Protein AF-A0A359G2D1-F1 (afdb_monomer)

Solvent-accessible surface area (backbone atoms only — not comparable to full-atom values): 4284 Å² total; per-residue (Å²): 117,58,85,44,53,55,68,56,54,52,48,50,48,38,39,76,73,36,41,33,72,46,75,68,76,52,74,65,56,53,55,52,53,51,52,36,50,77,70,70,50,39,54,55,87,86,81,90,88,66,45,88,66,18,60,51,64,52,62,84,48,60,84,83,58,68,86,40,71,73

Sequence (70 aa):
DWNWGIEKKISTIATEIYGASAIDYTAQAKADLQKIEDLNLAKLPVCIAKTQKSLSDNPLLLGRPENFVV

Foldseek 3Di:
DLPDFQLVLVVCCLCVPLQEPEEDDDPVRVVVSVVCVVVVNRSDHDDDDADPCGSDNDNPDHDRDHHHYD

Radius of gyration: 12.98 Å; Cα contacts (8 Å, |Δi|>4): 82; chains: 1; bounding box: 29×18×35 Å

Secondary structure (DSSP, 8-state):
-TTS-HHHHHHHIIIIII--SB----HHHHHHHHHHHHTT-TTSPP-----SSSSSS-TT--SS--S-B-

Nearest PDB structures (foldseek):
  1eg7-assembly1_A  TM=9.976E-01  e=7.484E-06  Neomoorella thermoacetica
  4ioj-assembly1_A  TM=9.999E-01  e=1.206E-05  Moorella thermoacetica ATCC 39073
  7c11-assembly2_M  TM=9.873E-01  e=2.385E-05  Methylorubrum extorquens CM4
  7c11-assembly1_B  TM=9.830E-01  e=6.196E-05  Methylorubrum extorquens CM4
  7c11-assembly2_P  TM=9.804E-01  e=6.196E-05  Methylorubrum extorquens CM4

Structure (mmCIF, N/CA/C/O backbone):
data_AF-A0A359G2D1-F1
#
_entry.id   AF-A0A359G2D1-F1
#
loop_
_atom_site.group_PDB
_atom_site.id
_atom_site.type_symbol
_atom_site.label_atom_id
_atom_site.label_alt_id
_atom_site.label_comp_id
_atom_site.label_asym_id
_atom_site.label_entity_id
_atom_site.label_seq_id
_atom_site.pdbx_PDB_ins_code
_atom_site.Cartn_x
_atom_site.Cartn_y
_atom_site.Cartn_z
_atom_site.occupancy
_atom_site.B_iso_or_equiv
_atom_site.auth_seq_id
_atom_site.a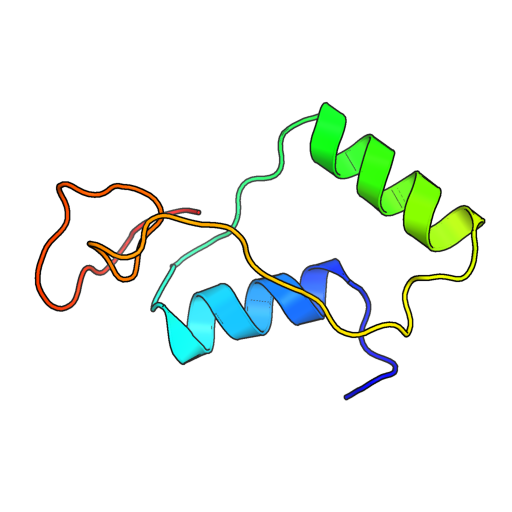uth_comp_id
_atom_site.auth_asym_id
_atom_site.auth_atom_id
_atom_site.pdbx_PDB_model_num
ATOM 1 N N . ASP A 1 1 ? -14.408 -4.782 -1.114 1.00 89.75 1 ASP A N 1
ATOM 2 C CA . ASP A 1 1 ? -15.526 -4.532 -0.175 1.00 89.75 1 ASP A CA 1
ATOM 3 C C . ASP A 1 1 ? -15.103 -3.456 0.825 1.00 89.75 1 ASP A C 1
ATOM 5 O O . ASP A 1 1 ? -13.930 -3.421 1.191 1.00 89.75 1 ASP A O 1
ATOM 9 N N . TRP A 1 2 ? -16.014 -2.580 1.255 1.00 91.12 2 TRP A N 1
ATOM 10 C CA . TRP A 1 2 ? -15.736 -1.533 2.250 1.00 91.12 2 TRP A CA 1
ATOM 11 C C . TRP A 1 2 ? -15.392 -2.090 3.635 1.00 91.12 2 TRP A C 1
ATOM 13 O O . TRP A 1 2 ? -14.622 -1.468 4.367 1.00 91.12 2 TRP A O 1
ATOM 23 N N . ASN A 1 3 ? -15.902 -3.279 3.959 1.00 91.44 3 ASN A N 1
ATOM 24 C CA . ASN A 1 3 ? -15.696 -3.967 5.232 1.00 91.44 3 ASN A CA 1
ATOM 25 C C . ASN A 1 3 ? -14.396 -4.781 5.291 1.00 91.44 3 ASN A C 1
ATOM 27 O O . ASN A 1 3 ? -14.132 -5.434 6.296 1.00 91.44 3 ASN A O 1
ATOM 31 N N . TRP A 1 4 ? -13.588 -4.792 4.228 1.00 95.00 4 TRP A N 1
ATOM 32 C CA . TRP A 1 4 ? -12.261 -5.398 4.310 1.00 95.00 4 TRP A CA 1
ATOM 33 C C . TRP A 1 4 ? -11.358 -4.606 5.255 1.00 95.00 4 TRP A C 1
ATOM 35 O O . TRP A 1 4 ? -11.377 -3.374 5.239 1.00 95.00 4 TRP A O 1
ATOM 45 N N . GLY A 1 5 ? -10.528 -5.325 6.014 1.00 94.12 5 GLY A N 1
ATOM 46 C CA . GLY A 1 5 ? -9.423 -4.719 6.754 1.00 94.12 5 GLY A CA 1
ATOM 47 C C . GLY A 1 5 ? -8.467 -3.990 5.809 1.00 94.12 5 GLY A C 1
ATOM 48 O O . GLY A 1 5 ? -8.364 -4.330 4.622 1.00 94.12 5 GLY A O 1
ATOM 49 N N . ILE A 1 6 ? -7.776 -2.978 6.330 1.00 96.31 6 ILE A N 1
ATOM 50 C CA . ILE A 1 6 ? -6.927 -2.085 5.529 1.00 96.31 6 ILE A CA 1
ATOM 51 C C . ILE A 1 6 ? -5.838 -2.878 4.803 1.00 96.31 6 ILE A C 1
ATOM 53 O O . ILE A 1 6 ? -5.667 -2.717 3.596 1.00 96.31 6 ILE A O 1
ATOM 57 N N . GLU A 1 7 ? -5.169 -3.795 5.500 1.00 96.06 7 GLU A N 1
ATOM 58 C CA . GLU A 1 7 ? -4.118 -4.644 4.924 1.00 96.06 7 GLU A CA 1
ATOM 59 C C . GLU A 1 7 ? -4.633 -5.460 3.734 1.00 96.06 7 GLU A C 1
ATOM 61 O O . GLU A 1 7 ? -3.986 -5.521 2.692 1.00 96.06 7 GLU A O 1
ATOM 66 N N . LYS A 1 8 ? -5.854 -6.004 3.825 1.00 96.62 8 LYS A N 1
ATOM 67 C CA . LYS A 1 8 ? -6.477 -6.734 2.713 1.00 96.62 8 LYS A CA 1
ATOM 68 C C . LYS A 1 8 ? -6.772 -5.821 1.524 1.00 96.62 8 LYS A C 1
ATOM 70 O O . LYS A 1 8 ? -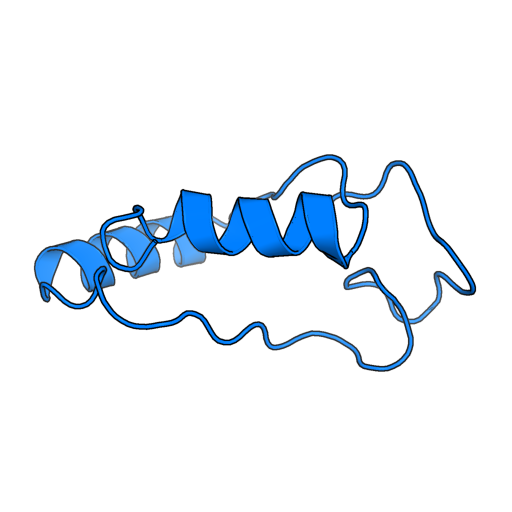6.597 -6.244 0.381 1.00 96.62 8 LYS A O 1
ATOM 75 N N . LYS A 1 9 ? -7.211 -4.580 1.761 1.00 97.44 9 LYS A N 1
ATOM 76 C CA . LYS A 1 9 ? -7.433 -3.593 0.690 1.00 97.44 9 LYS A CA 1
ATOM 77 C C . LYS A 1 9 ? -6.123 -3.270 -0.033 1.00 97.44 9 LYS A C 1
ATOM 79 O O . LYS A 1 9 ? -6.099 -3.301 -1.259 1.00 97.44 9 LYS A O 1
ATOM 84 N N . ILE A 1 10 ? -5.045 -3.019 0.714 1.00 97.56 10 ILE A N 1
ATOM 85 C CA . ILE A 1 10 ? -3.714 -2.741 0.154 1.00 97.56 10 ILE A CA 1
ATOM 86 C C . ILE A 1 10 ? -3.196 -3.968 -0.611 1.00 97.56 10 ILE A C 1
ATOM 88 O O . ILE A 1 10 ? -2.823 -3.836 -1.773 1.00 97.56 10 ILE A O 1
ATOM 92 N N . SER A 1 11 ? -3.258 -5.159 -0.005 1.00 97.56 11 SER A N 1
ATOM 93 C CA . SER A 1 11 ? -2.855 -6.431 -0.622 1.00 97.56 11 SER A CA 1
ATOM 94 C C . SER A 1 11 ? -3.585 -6.704 -1.921 1.00 97.56 11 SER A C 1
ATOM 96 O O . SER A 1 11 ? -2.928 -6.984 -2.914 1.00 97.56 11 SER A O 1
ATOM 98 N N . THR A 1 12 ? -4.901 -6.512 -1.961 1.00 97.44 12 THR A N 1
ATOM 99 C CA . THR A 1 12 ? -5.670 -6.729 -3.193 1.00 97.44 12 THR A CA 1
ATOM 100 C C . THR A 1 12 ? -5.206 -5.802 -4.316 1.00 97.44 12 THR A C 1
ATOM 102 O O . THR A 1 12 ? -5.081 -6.229 -5.457 1.00 97.44 12 THR A O 1
ATOM 105 N N . ILE A 1 13 ? -4.926 -4.529 -4.020 1.00 97.31 13 ILE A N 1
ATOM 106 C CA . ILE A 1 13 ? -4.421 -3.604 -5.044 1.00 97.31 13 ILE A CA 1
ATOM 107 C C . ILE A 1 13 ? -3.015 -4.029 -5.492 1.00 97.31 13 ILE A C 1
ATOM 109 O O . ILE A 1 13 ? -2.746 -4.089 -6.691 1.00 97.31 13 ILE A O 1
ATOM 113 N N . ALA A 1 14 ? -2.131 -4.357 -4.549 1.00 97.44 14 ALA A N 1
ATOM 114 C CA . ALA A 1 14 ? -0.761 -4.750 -4.856 1.00 97.44 14 ALA A CA 1
ATOM 115 C C . ALA A 1 14 ? -0.690 -6.035 -5.699 1.00 97.44 14 ALA A C 1
ATOM 117 O O . ALA A 1 14 ? 0.040 -6.069 -6.688 1.00 97.44 14 ALA A O 1
ATOM 118 N N . THR A 1 15 ? -1.469 -7.0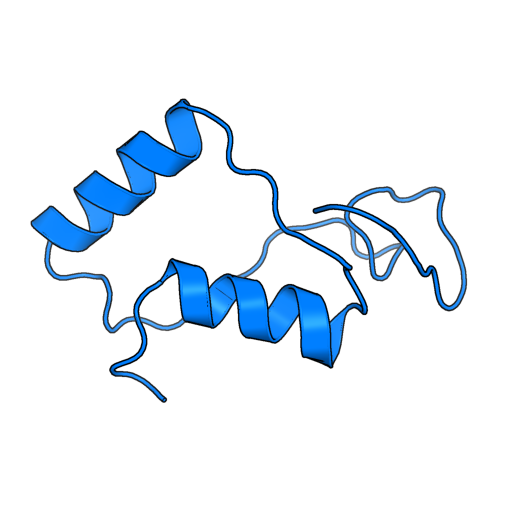67 -5.367 1.00 96.56 15 THR A N 1
ATOM 119 C CA . THR A 1 15 ? -1.434 -8.351 -6.083 1.00 96.56 15 THR A CA 1
ATOM 120 C C . THR A 1 15 ? -2.208 -8.295 -7.397 1.00 96.56 15 THR A C 1
ATOM 122 O O . THR A 1 15 ? -1.655 -8.636 -8.439 1.00 96.56 15 THR A O 1
ATOM 125 N N . GLU A 1 16 ? -3.453 -7.812 -7.385 1.00 96.94 16 GLU A N 1
ATOM 126 C CA . GLU A 1 16 ? -4.343 -7.911 -8.552 1.00 96.94 16 GLU A CA 1
ATOM 127 C C . GLU A 1 16 ? -4.085 -6.825 -9.598 1.00 96.94 16 GLU A C 1
ATOM 129 O O . GLU A 1 16 ? -4.297 -7.050 -10.789 1.00 96.94 16 GLU A O 1
ATOM 134 N N . ILE A 1 17 ? -3.647 -5.634 -9.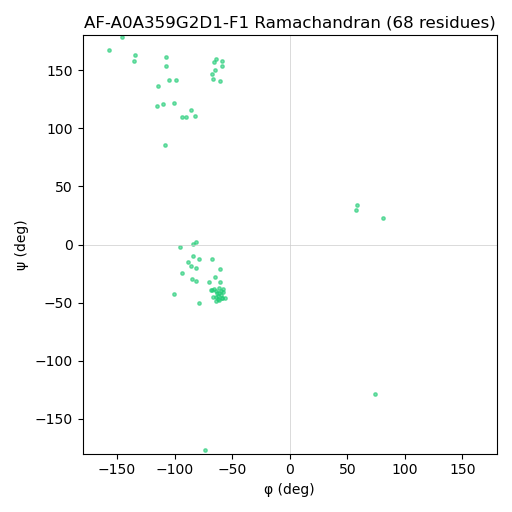173 1.00 96.38 17 ILE A N 1
ATOM 135 C CA . ILE A 1 17 ? -3.457 -4.491 -10.077 1.00 96.38 17 ILE A CA 1
ATOM 136 C C . ILE A 1 17 ? -1.983 -4.319 -10.437 1.00 96.38 17 ILE A C 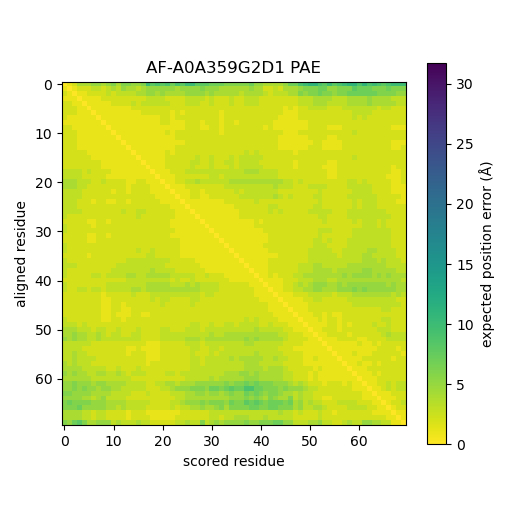1
ATOM 138 O O . ILE A 1 17 ? -1.667 -4.057 -11.597 1.00 96.38 17 ILE A O 1
ATOM 142 N N . TYR A 1 18 ? -1.074 -4.445 -9.465 1.00 97.00 18 TYR A N 1
ATOM 143 C CA . TYR A 1 18 ? 0.354 -4.217 -9.712 1.00 97.00 18 TYR A CA 1
ATOM 144 C C . TYR A 1 18 ? 1.120 -5.499 -10.052 1.00 97.00 18 TYR A C 1
ATOM 146 O O . TYR A 1 18 ? 2.134 -5.414 -10.739 1.00 97.00 18 TYR A O 1
ATOM 154 N N . GLY A 1 19 ? 0.636 -6.671 -9.630 1.00 96.81 19 GLY A N 1
ATOM 155 C CA . GLY A 1 19 ? 1.337 -7.945 -9.817 1.00 96.81 19 GLY A CA 1
ATOM 156 C C . GLY A 1 19 ? 2.440 -8.200 -8.785 1.00 96.81 19 GLY A C 1
ATOM 157 O O . GLY A 1 19 ? 3.367 -8.962 -9.059 1.00 96.81 19 GLY A O 1
ATOM 158 N N . ALA A 1 20 ? 2.367 -7.554 -7.618 1.00 97.62 20 ALA A N 1
ATOM 159 C CA . ALA A 1 20 ? 3.291 -7.797 -6.517 1.00 97.62 20 ALA A CA 1
ATOM 160 C C . ALA A 1 20 ? 3.093 -9.206 -5.942 1.00 97.62 20 ALA A C 1
ATOM 162 O O . ALA A 1 20 ? 1.971 -9.711 -5.863 1.00 97.62 20 ALA A O 1
ATOM 163 N N . SER A 1 21 ? 4.176 -9.823 -5.482 1.00 97.19 21 SER A N 1
ATOM 164 C CA . SER A 1 21 ? 4.128 -11.131 -4.820 1.00 97.19 21 SER A CA 1
ATOM 165 C C . SER A 1 21 ? 3.816 -11.027 -3.332 1.00 97.19 21 SER A C 1
ATOM 167 O O . SER A 1 21 ? 3.237 -11.949 -2.762 1.00 97.19 21 SER A O 1
ATOM 169 N N . ALA A 1 22 ? 4.211 -9.925 -2.697 1.00 95.25 22 ALA A N 1
ATOM 170 C CA . ALA A 1 22 ? 3.975 -9.674 -1.283 1.00 95.25 22 ALA A CA 1
ATOM 171 C C . ALA A 1 22 ? 4.019 -8.172 -0.984 1.00 95.25 22 ALA A C 1
ATOM 173 O O . ALA A 1 22 ? 4.478 -7.378 -1.807 1.00 95.25 22 ALA A O 1
ATOM 174 N N . ILE A 1 23 ? 3.561 -7.818 0.215 1.00 97.25 23 ILE A N 1
ATOM 175 C CA . ILE A 1 23 ? 3.757 -6.495 0.804 1.00 97.25 23 ILE A CA 1
ATOM 176 C C . ILE A 1 23 ? 4.649 -6.649 2.030 1.00 97.25 23 ILE A C 1
ATOM 178 O O . ILE A 1 23 ? 4.418 -7.556 2.836 1.00 97.25 23 ILE A O 1
ATOM 182 N N . ASP A 1 24 ? 5.621 -5.758 2.187 1.00 96.69 24 ASP A N 1
ATOM 183 C CA . ASP A 1 24 ? 6.410 -5.620 3.402 1.00 96.69 24 ASP A CA 1
ATOM 184 C C . ASP A 1 24 ? 6.075 -4.314 4.130 1.00 96.69 24 ASP A C 1
ATOM 186 O O . ASP A 1 24 ? 6.208 -3.204 3.619 1.00 96.69 24 ASP A O 1
ATOM 190 N N . TYR A 1 25 ? 5.631 -4.452 5.376 1.00 97.50 25 TYR A N 1
ATOM 191 C CA . TYR A 1 25 ? 5.280 -3.315 6.212 1.00 97.50 25 TYR A CA 1
ATOM 192 C C . TYR A 1 25 ? 6.411 -3.004 7.181 1.00 97.50 25 TYR A C 1
ATOM 194 O O . TYR A 1 25 ? 6.744 -3.807 8.061 1.00 97.50 25 TYR A O 1
ATOM 202 N N . THR A 1 26 ? 6.915 -1.774 7.106 1.00 98.12 26 THR A N 1
ATOM 203 C CA . THR A 1 26 ? 7.814 -1.230 8.127 1.00 98.12 26 THR A CA 1
ATOM 204 C C . THR A 1 26 ? 7.147 -1.222 9.509 1.00 98.12 26 THR A C 1
ATOM 206 O O . THR A 1 26 ? 5.920 -1.205 9.637 1.00 98.12 26 THR A O 1
ATOM 209 N N . ALA A 1 27 ? 7.951 -1.186 10.576 1.00 98.25 27 ALA A N 1
ATOM 210 C CA . ALA A 1 27 ? 7.428 -1.116 11.943 1.00 98.25 27 ALA A CA 1
ATOM 211 C C . ALA A 1 27 ? 6.527 0.114 12.168 1.00 98.25 27 ALA A C 1
ATOM 213 O O . ALA A 1 27 ? 5.490 0.006 12.820 1.00 98.25 27 ALA A O 1
ATOM 214 N N . GLN A 1 28 ? 6.891 1.257 11.574 1.00 98.44 28 GLN A N 1
ATOM 215 C CA . GLN A 1 28 ? 6.084 2.476 11.622 1.00 98.44 28 GLN A CA 1
ATOM 216 C C . GLN A 1 28 ? 4.735 2.282 10.920 1.00 98.44 28 GLN A C 1
ATOM 218 O O . GLN A 1 28 ? 3.702 2.603 11.497 1.00 98.44 28 GLN A O 1
ATOM 223 N N . ALA A 1 29 ? 4.726 1.674 9.727 1.00 97.94 29 ALA A N 1
ATOM 224 C CA . ALA A 1 29 ? 3.488 1.397 9.003 1.00 97.94 29 ALA A CA 1
ATOM 225 C C . ALA A 1 29 ? 2.541 0.487 9.803 1.00 97.94 29 ALA A C 1
ATOM 227 O O . ALA A 1 29 ? 1.343 0.749 9.850 1.00 97.94 29 ALA A O 1
ATOM 228 N N . LYS A 1 30 ? 3.064 -0.537 10.492 1.00 97.94 30 LYS A N 1
ATOM 229 C CA . LYS A 1 30 ? 2.255 -1.403 11.370 1.00 97.94 30 LYS A CA 1
ATOM 230 C C . LYS A 1 30 ? 1.636 -0.630 12.539 1.00 97.94 30 LYS A C 1
ATOM 232 O O . LYS A 1 30 ? 0.464 -0.830 12.848 1.00 97.94 30 LYS A O 1
ATOM 237 N N . ALA A 1 31 ? 2.397 0.270 13.162 1.00 98.38 31 ALA A N 1
ATOM 238 C CA . ALA A 1 31 ? 1.885 1.130 14.228 1.00 98.38 31 ALA A CA 1
ATOM 239 C C . ALA A 1 31 ? 0.796 2.094 13.720 1.00 98.38 31 ALA A C 1
ATOM 241 O O . ALA A 1 31 ? -0.224 2.286 14.383 1.00 98.38 31 ALA A O 1
ATOM 242 N N . ASP A 1 32 ? 0.978 2.659 12.525 1.00 98.06 32 ASP A N 1
ATOM 243 C CA . ASP A 1 32 ? -0.005 3.550 11.910 1.00 98.06 32 ASP A CA 1
ATOM 244 C C . ASP A 1 32 ? -1.283 2.804 11.506 1.00 98.06 32 ASP A C 1
ATOM 246 O O . ASP A 1 32 ? -2.378 3.315 11.734 1.00 98.06 32 ASP A O 1
ATOM 250 N N . LEU A 1 33 ? -1.176 1.577 10.984 1.00 97.31 33 LEU A N 1
ATOM 251 C CA . LEU A 1 33 ? -2.334 0.722 10.700 1.00 97.31 33 LEU A CA 1
ATOM 252 C C . LEU A 1 33 ? -3.156 0.462 11.965 1.00 97.31 33 LEU A C 1
ATOM 254 O O . LEU A 1 33 ? -4.371 0.658 11.942 1.00 97.31 33 LEU A O 1
ATOM 258 N N . GLN A 1 34 ? -2.499 0.118 13.078 1.00 97.50 34 GLN A N 1
ATOM 259 C CA . GLN A 1 34 ? -3.181 -0.065 14.360 1.00 97.50 34 GLN A CA 1
ATOM 260 C C . GLN A 1 34 ? -3.897 1.216 14.803 1.00 97.50 34 GLN A C 1
ATOM 262 O O . GLN A 1 34 ? -5.062 1.180 15.184 1.00 97.50 34 GLN A O 1
ATOM 267 N N . LYS A 1 35 ? -3.243 2.374 14.672 1.00 98.06 35 LYS A N 1
ATOM 268 C CA . LYS A 1 35 ? -3.856 3.665 14.997 1.00 98.06 35 LYS A CA 1
ATOM 269 C C . LYS A 1 35 ? -5.090 3.963 14.137 1.00 98.06 35 LYS A C 1
ATOM 271 O O . LYS A 1 35 ? -6.049 4.552 14.631 1.00 98.06 35 LYS A O 1
ATOM 276 N N . ILE A 1 36 ? -5.086 3.596 12.855 1.00 97.31 36 ILE A N 1
ATOM 277 C CA . ILE A 1 36 ? -6.242 3.789 11.964 1.00 97.31 36 ILE A CA 1
ATOM 278 C C . ILE A 1 36 ? -7.415 2.892 12.397 1.00 97.31 36 ILE A C 1
ATOM 280 O O . ILE A 1 36 ? -8.562 3.351 12.374 1.00 97.31 36 ILE A O 1
ATOM 284 N N . GLU A 1 37 ? -7.137 1.655 12.818 1.00 95.19 37 GLU A N 1
ATOM 285 C CA . GLU A 1 37 ? -8.140 0.755 13.407 1.00 95.19 37 GLU A CA 1
ATOM 286 C C . GLU A 1 37 ? -8.721 1.352 14.700 1.00 95.19 37 GLU A C 1
ATOM 288 O O . GLU A 1 37 ? -9.941 1.479 14.818 1.00 95.19 37 GLU A O 1
ATOM 293 N N . ASP A 1 38 ? -7.872 1.836 15.612 1.00 97.25 38 ASP A N 1
ATOM 294 C CA . ASP A 1 38 ? -8.291 2.438 16.889 1.00 97.25 38 ASP A CA 1
ATOM 295 C C . ASP A 1 38 ? -9.177 3.685 16.690 1.00 97.25 38 ASP A C 1
ATOM 297 O O . ASP A 1 38 ? -10.093 3.958 17.470 1.00 97.25 38 ASP A O 1
ATOM 301 N N . LEU A 1 39 ? -8.939 4.439 15.612 1.00 97.38 39 LEU A N 1
ATOM 302 C CA . LEU A 1 39 ? -9.735 5.606 15.222 1.00 97.38 39 LEU A CA 1
ATOM 303 C C . LEU A 1 39 ? -11.022 5.247 14.457 1.00 97.38 39 LEU A C 1
ATOM 305 O O . LEU A 1 39 ? -11.759 6.148 14.056 1.00 97.38 39 LEU A O 1
ATOM 309 N N . ASN A 1 40 ? -11.322 3.959 14.257 1.00 95.19 40 ASN A N 1
ATOM 310 C CA . ASN A 1 40 ? -12.458 3.459 13.474 1.00 95.19 40 ASN A CA 1
ATOM 311 C C . ASN A 1 40 ? -12.472 3.944 12.011 1.00 95.19 40 ASN A C 1
ATOM 313 O O . ASN A 1 40 ? -13.530 4.073 11.388 1.00 95.19 40 ASN A O 1
ATOM 317 N N . LEU A 1 41 ? -11.295 4.195 11.436 1.00 95.06 41 LEU A N 1
ATOM 318 C CA . LEU A 1 41 ? -11.144 4.703 10.069 1.00 95.06 41 LEU A CA 1
ATOM 319 C C . LEU A 1 41 ? -10.911 3.587 9.035 1.00 95.06 41 LEU A C 1
ATOM 321 O O . LEU A 1 41 ? -10.877 3.851 7.835 1.00 95.06 41 LEU A O 1
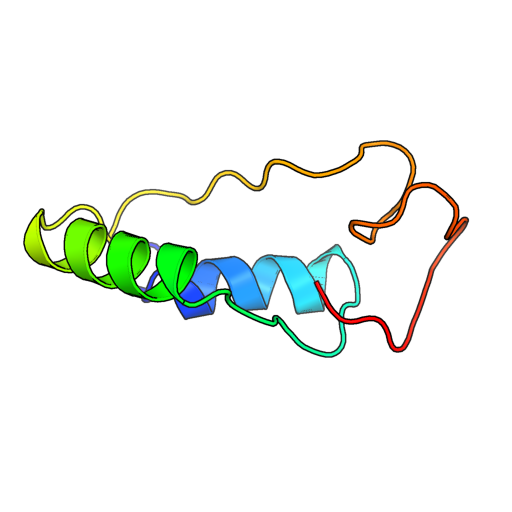ATOM 325 N N . ALA A 1 42 ? -10.823 2.326 9.462 1.00 93.38 42 ALA A N 1
ATOM 326 C CA . ALA A 1 42 ? -10.503 1.181 8.605 1.00 93.38 42 ALA A CA 1
ATOM 327 C C . ALA A 1 42 ? -11.491 0.915 7.458 1.00 93.38 42 ALA A C 1
ATOM 329 O O . ALA A 1 42 ? -11.149 0.286 6.451 1.00 93.38 42 ALA A O 1
ATOM 330 N N . LYS A 1 43 ? -12.725 1.425 7.566 1.00 93.00 43 LYS A N 1
ATOM 331 C CA . LYS A 1 43 ? -13.758 1.283 6.526 1.00 93.00 43 LYS A CA 1
ATOM 332 C C . LYS A 1 43 ? -13.579 2.241 5.348 1.00 93.00 43 LYS A C 1
ATOM 334 O O . LYS A 1 43 ? -14.195 2.023 4.307 1.00 93.00 43 LYS A O 1
ATOM 339 N N . LEU A 1 44 ? -12.718 3.250 5.473 1.00 95.06 44 LEU A N 1
ATOM 340 C CA . LEU A 1 44 ? -12.415 4.186 4.393 1.00 95.06 44 LEU A CA 1
ATOM 341 C C . LEU A 1 44 ? -11.743 3.490 3.189 1.00 95.06 44 LEU A C 1
ATOM 343 O O . LEU A 1 44 ? -11.210 2.377 3.321 1.00 95.06 44 LEU A O 1
ATOM 347 N N . PRO A 1 45 ? -11.790 4.106 1.991 1.00 95.75 45 PRO A N 1
ATOM 348 C CA . PRO A 1 45 ? -10.986 3.650 0.862 1.00 95.75 45 PRO A CA 1
ATOM 349 C C . PRO A 1 45 ? -9.495 3.852 1.149 1.00 95.75 45 PRO A C 1
ATOM 351 O O . PRO A 1 45 ? -9.112 4.721 1.931 1.00 95.75 45 PRO A O 1
ATOM 354 N N . VAL A 1 46 ? -8.654 3.077 0.466 1.00 96.12 46 VAL A N 1
ATOM 355 C CA . VAL A 1 46 ? -7.196 3.249 0.500 1.00 96.12 46 VAL A CA 1
ATOM 356 C C . VAL A 1 46 ? -6.733 4.036 -0.723 1.00 96.12 46 VAL A C 1
ATOM 358 O O . VAL A 1 46 ? -7.243 3.841 -1.825 1.00 96.12 46 VA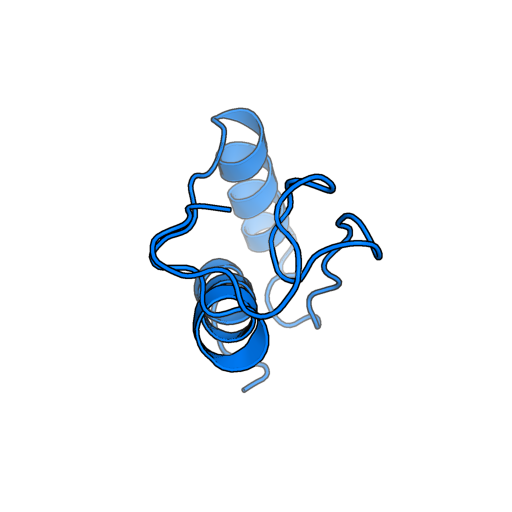L A O 1
ATOM 361 N N . CYS A 1 47 ? -5.757 4.920 -0.530 1.00 97.25 47 CYS A N 1
ATOM 362 C CA . CYS A 1 47 ? -5.062 5.622 -1.604 1.00 97.25 47 CYS A CA 1
ATOM 363 C C . CYS A 1 47 ? -3.597 5.184 -1.587 1.00 97.25 47 CYS A C 1
ATOM 365 O O . CYS A 1 47 ? -2.916 5.373 -0.579 1.00 97.25 47 CYS A O 1
ATOM 367 N N . ILE A 1 48 ? -3.123 4.580 -2.678 1.00 97.81 48 ILE A N 1
ATOM 368 C CA . ILE A 1 48 ? -1.740 4.107 -2.774 1.00 97.81 48 ILE A CA 1
ATOM 369 C C . ILE A 1 48 ? -0.881 5.191 -3.421 1.00 97.81 48 ILE A C 1
ATOM 371 O O . ILE A 1 48 ? -0.986 5.454 -4.620 1.00 97.81 48 ILE A O 1
ATOM 375 N N . ALA A 1 49 ? -0.014 5.808 -2.623 1.00 97.44 49 ALA A N 1
ATOM 376 C CA . ALA A 1 49 ? 1.006 6.726 -3.107 1.00 97.44 49 ALA A CA 1
ATOM 377 C C . ALA A 1 49 ? 2.285 5.943 -3.432 1.00 97.44 49 ALA A C 1
ATOM 379 O O . ALA A 1 49 ? 2.967 5.459 -2.534 1.00 97.44 49 ALA A O 1
ATOM 380 N N . LYS A 1 50 ? 2.612 5.819 -4.721 1.00 96.56 50 LYS A N 1
ATOM 381 C CA . LYS A 1 50 ? 3.844 5.181 -5.208 1.00 96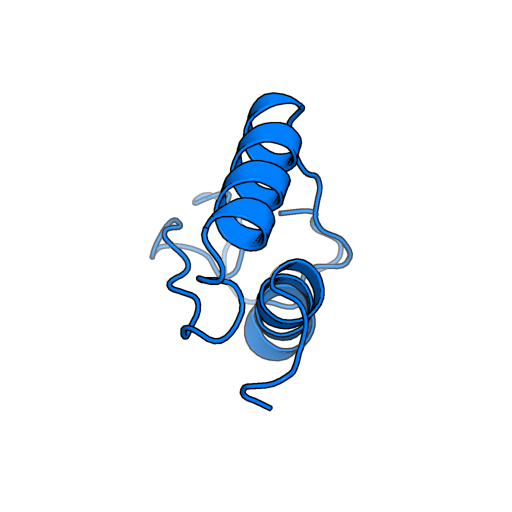.56 50 LYS A CA 1
ATOM 382 C C . LYS A 1 50 ? 4.355 5.872 -6.470 1.00 96.56 50 LYS A C 1
ATOM 384 O O . LYS A 1 50 ? 3.714 6.789 -6.985 1.00 96.56 50 LYS A O 1
ATOM 389 N N . THR A 1 51 ? 5.489 5.413 -7.002 1.00 96.38 51 THR A N 1
ATOM 390 C CA . THR A 1 51 ? 5.980 5.909 -8.293 1.00 96.38 51 THR A CA 1
ATOM 391 C C . THR A 1 51 ? 4.983 5.644 -9.428 1.00 96.38 51 THR A C 1
ATOM 393 O O . THR A 1 51 ? 4.368 4.578 -9.525 1.00 96.38 51 THR A O 1
ATOM 396 N N . GLN A 1 52 ? 4.854 6.623 -10.321 1.00 95.56 52 GLN A N 1
ATOM 397 C CA . GLN A 1 52 ? 4.055 6.556 -11.543 1.00 95.56 52 GLN A CA 1
ATOM 398 C C . GLN A 1 52 ? 4.792 5.894 -12.718 1.00 95.56 52 GLN A C 1
ATOM 400 O O . GLN A 1 52 ? 4.190 5.660 -13.760 1.00 95.56 52 GLN A O 1
ATOM 405 N N . LYS A 1 53 ? 6.103 5.645 -12.583 1.00 97.06 53 LYS A N 1
ATOM 406 C CA . LYS A 1 53 ? 6.961 5.140 -13.673 1.00 97.06 53 LYS A CA 1
ATOM 407 C C . LYS A 1 53 ? 6.952 3.618 -13.822 1.00 97.06 53 LYS A C 1
ATOM 409 O O . LYS A 1 53 ? 7.353 3.116 -14.864 1.00 97.06 53 LYS A O 1
ATOM 414 N N . SER A 1 54 ? 6.518 2.912 -12.784 1.00 97.50 54 SER A N 1
ATOM 415 C CA . SER A 1 54 ? 6.509 1.454 -12.695 1.00 97.50 54 SER A CA 1
ATOM 416 C C . SER A 1 54 ? 5.177 0.979 -12.120 1.00 97.50 54 SER A C 1
ATOM 418 O O . SER A 1 54 ? 4.499 1.742 -11.432 1.00 97.50 54 SER A O 1
ATOM 420 N N . LEU A 1 55 ? 4.800 -0.277 -12.374 1.00 96.81 55 LEU A N 1
ATOM 421 C CA . LEU A 1 55 ? 3.743 -0.950 -11.612 1.00 96.81 55 LEU A CA 1
ATOM 422 C C . LEU A 1 55 ? 4.196 -1.261 -10.179 1.00 96.81 55 LEU A C 1
ATOM 424 O O . LEU A 1 55 ? 3.387 -1.139 -9.264 1.00 96.81 55 LEU A O 1
ATOM 428 N N . SER A 1 56 ? 5.485 -1.535 -9.971 1.00 96.75 56 SER A N 1
ATOM 429 C CA . SER A 1 56 ? 6.082 -1.614 -8.638 1.00 96.75 56 SER A CA 1
ATOM 430 C C . SER A 1 5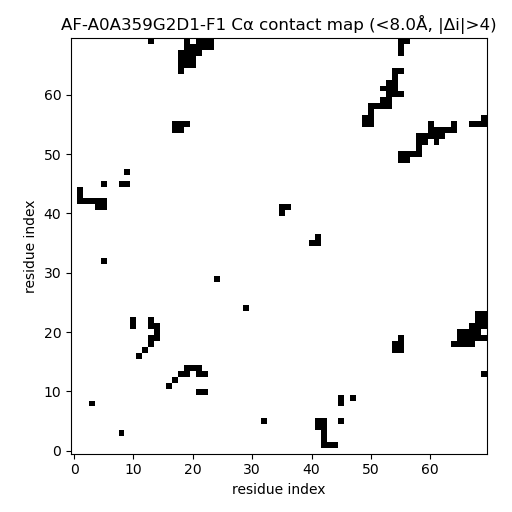6 ? 6.259 -0.230 -7.996 1.00 96.75 56 SER A C 1
ATOM 432 O O . SER A 1 56 ? 5.857 0.809 -8.539 1.00 96.75 56 SER A O 1
ATOM 434 N N . ASP A 1 57 ? 6.849 -0.220 -6.807 1.00 95.94 57 ASP A N 1
ATOM 435 C CA . ASP A 1 57 ? 7.320 0.960 -6.084 1.00 95.94 57 ASP A CA 1
ATOM 436 C C . ASP A 1 57 ? 8.704 1.451 -6.572 1.00 95.94 57 ASP A C 1
ATOM 438 O O . ASP A 1 57 ? 9.039 2.627 -6.418 1.00 95.94 57 ASP A O 1
ATOM 442 N N . ASN A 1 58 ? 9.476 0.585 -7.237 1.00 96.31 58 ASN A N 1
ATOM 443 C CA . ASN A 1 58 ? 10.772 0.898 -7.829 1.00 96.31 58 ASN A CA 1
ATOM 444 C C . ASN A 1 58 ? 10.631 1.475 -9.258 1.00 96.31 58 ASN A C 1
ATOM 446 O O . ASN A 1 58 ? 10.244 0.749 -10.178 1.00 96.31 58 ASN A O 1
ATOM 450 N N . PRO A 1 59 ? 11.022 2.741 -9.505 1.00 96.81 59 PRO A N 1
ATOM 451 C CA . PRO A 1 59 ? 10.859 3.403 -10.803 1.00 96.81 59 PRO A CA 1
ATOM 452 C C . PRO A 1 59 ? 11.722 2.827 -11.936 1.00 96.81 59 PRO A C 1
ATOM 454 O O . PRO A 1 59 ? 11.514 3.206 -13.088 1.00 96.81 59 PRO A O 1
ATOM 457 N N . LEU A 1 60 ? 12.710 1.981 -11.627 1.00 97.00 60 LEU A N 1
ATOM 458 C CA . LEU A 1 60 ? 13.604 1.368 -12.614 1.00 97.00 60 LEU A CA 1
ATOM 459 C C . LEU A 1 60 ? 13.058 0.053 -13.183 1.00 97.00 60 LEU A C 1
ATOM 461 O O . LEU A 1 60 ? 13.560 -0.419 -14.201 1.00 97.00 60 LEU A O 1
ATOM 465 N N . LEU A 1 61 ? 12.046 -0.542 -12.545 1.00 95.25 61 LEU A N 1
ATOM 466 C CA . LEU A 1 61 ? 11.388 -1.740 -13.054 1.00 95.25 61 LEU A CA 1
ATOM 467 C C . LEU A 1 61 ? 10.350 -1.329 -14.105 1.00 95.25 61 LEU A C 1
ATOM 469 O O . LEU A 1 61 ? 9.352 -0.694 -13.793 1.00 95.25 61 LEU A O 1
ATOM 473 N N . LEU A 1 62 ? 10.609 -1.650 -15.371 1.00 94.69 62 LEU A N 1
ATOM 474 C CA . LEU A 1 62 ? 9.790 -1.200 -16.500 1.00 94.69 62 LEU A CA 1
ATOM 475 C C . LEU A 1 62 ? 8.952 -2.340 -17.091 1.00 94.69 62 LEU A C 1
ATOM 477 O O . LEU A 1 62 ? 9.257 -3.519 -16.920 1.00 94.69 62 LEU A O 1
ATOM 481 N N . GLY A 1 63 ? 7.909 -1.977 -17.839 1.00 94.81 63 GLY A N 1
ATOM 482 C CA . GLY A 1 63 ? 7.009 -2.939 -18.475 1.00 94.81 63 GLY A CA 1
ATOM 483 C C . GLY A 1 63 ? 6.076 -3.600 -17.460 1.00 94.81 63 GLY A C 1
ATOM 484 O O . GLY A 1 63 ? 5.409 -2.908 -16.693 1.00 94.81 63 GLY A O 1
ATOM 485 N N . ARG A 1 64 ? 6.017 -4.936 -17.475 1.00 94.38 64 ARG A N 1
ATOM 486 C CA . ARG A 1 64 ? 5.247 -5.744 -16.522 1.00 94.38 64 ARG A CA 1
ATOM 487 C C . ARG A 1 64 ? 6.215 -6.459 -15.570 1.00 94.38 64 ARG A C 1
ATOM 489 O O . ARG A 1 64 ? 6.615 -7.579 -15.878 1.00 94.38 64 ARG A O 1
ATOM 496 N N . PRO A 1 65 ? 6.654 -5.815 -14.475 1.00 95.50 65 PRO A N 1
ATOM 497 C CA . PRO A 1 65 ? 7.494 -6.480 -13.489 1.00 95.50 65 PRO A CA 1
ATOM 498 C C . PRO A 1 65 ? 6.735 -7.623 -12.809 1.00 95.50 65 PRO A C 1
ATOM 500 O O . PRO A 1 65 ? 5.518 -7.564 -12.647 1.00 95.50 65 PRO A O 1
ATOM 503 N N . GLU A 1 66 ? 7.470 -8.649 -12.395 1.00 93.62 66 GLU A N 1
ATOM 504 C CA . GLU A 1 66 ? 6.961 -9.817 -11.670 1.00 93.62 66 GLU A CA 1
ATOM 505 C C . GLU A 1 66 ? 7.897 -10.123 -10.494 1.00 93.62 66 GLU A C 1
ATOM 507 O O . GLU A 1 66 ? 9.041 -9.663 -10.473 1.00 93.62 66 GLU A O 1
ATOM 512 N N . ASN A 1 67 ? 7.428 -10.913 -9.525 1.00 94.50 67 ASN A N 1
ATOM 513 C CA . ASN A 1 67 ? 8.226 -11.379 -8.382 1.00 94.50 67 ASN A CA 1
ATOM 514 C C . ASN A 1 67 ? 8.830 -10.254 -7.521 1.00 94.50 67 ASN A C 1
ATOM 516 O O . ASN A 1 67 ? 9.929 -10.399 -6.986 1.00 94.50 67 ASN A O 1
ATOM 520 N N . PHE A 1 68 ? 8.121 -9.129 -7.389 1.00 96.12 68 PHE A N 1
ATOM 521 C CA . PHE A 1 68 ? 8.548 -7.997 -6.567 1.00 96.12 68 PHE A CA 1
ATOM 522 C C . PHE A 1 68 ? 7.715 -7.868 -5.288 1.00 96.12 68 PHE A C 1
ATOM 524 O O . PHE A 1 68 ? 6.558 -8.292 -5.226 1.00 96.12 68 PHE A O 1
ATOM 531 N N . VAL A 1 69 ? 8.331 -7.272 -4.271 1.00 95.50 69 VAL A N 1
ATOM 532 C CA . VAL A 1 69 ? 7.704 -6.910 -2.995 1.00 95.50 69 VAL A CA 1
ATOM 533 C C . VAL A 1 69 ? 7.491 -5.400 -2.992 1.00 95.50 69 VAL A C 1
ATOM 535 O O . VAL A 1 69 ? 8.327 -4.678 -3.536 1.00 95.50 69 VAL A O 1
ATOM 538 N N . VAL A 1 70 ? 6.364 -4.958 -2.437 1.00 91.69 70 VAL A N 1
ATOM 539 C CA . VAL A 1 70 ? 6.007 -3.540 -2.246 1.00 91.69 70 VAL A CA 1
ATOM 540 C C . VAL A 1 70 ? 6.066 -3.179 -0.775 1.00 91.69 70 VAL A C 1
ATOM 542 O O . VAL A 1 70 ? 5.644 -4.035 0.030 1.00 91.69 70 VAL A O 1
#

pLDDT: mean 96.18, std 1.79, range [89.75, 98.44]

Mean predicted aligned error: 2.43 Å